Protein AF-A0A1I4U429-F1 (afdb_monomer_lite)

pLDDT: mean 80.63, std 20.76, range [36.84, 97.88]

Sequence (79 aa):
MENASIQQATSHASATGDTNTPEILIQDFLWQYSLTECKTFLWDWLVAALQDKDTNAGSSILFYESLIHFLEAAYQKKE

Radius of gyration: 20.54 Å; chains: 1; bounding box: 37×64×33 Å

Secondary structure (DSSP, 8-state):
---------------------HHHHHHHHHHHS-HHHHHHHHHHHHHHHTT-TTS-HHHHHHHHHHHHHHHHHHHHTT-

Structure (mmCIF, N/CA/C/O backbone):
data_AF-A0A1I4U429-F1
#
_entry.id   AF-A0A1I4U429-F1
#
loop_
_atom_site.group_PDB
_atom_site.id
_atom_site.type_symbol
_atom_site.label_atom_id
_atom_site.label_alt_id
_atom_site.label_comp_id
_atom_site.label_asym_id
_atom_site.label_entity_id
_atom_site.label_seq_id
_atom_site.pdbx_PDB_ins_code
_atom_site.Cartn_x
_atom_site.Cartn_y
_atom_site.Cartn_z
_atom_site.occupancy
_atom_site.B_iso_or_equiv
_atom_site.auth_seq_id
_atom_site.auth_comp_id
_atom_site.auth_asym_id
_atom_site.auth_atom_id
_atom_site.pdbx_PDB_model_num
ATOM 1 N N . MET A 1 1 ? 1.643 -57.721 6.265 1.00 43.06 1 MET A N 1
ATOM 2 C CA . MET A 1 1 ? 1.282 -56.708 5.256 1.00 43.06 1 MET A CA 1
ATOM 3 C C . MET A 1 1 ? -0.079 -56.168 5.693 1.00 43.06 1 MET A C 1
ATOM 5 O O . MET A 1 1 ? -1.083 -56.742 5.309 1.00 43.06 1 MET A O 1
ATOM 9 N N . GLU A 1 2 ? -0.200 -55.301 6.712 1.00 36.84 2 GLU A N 1
ATOM 10 C CA . GLU A 1 2 ? 0.294 -53.896 6.778 1.00 36.84 2 GLU A CA 1
ATOM 11 C C . GLU A 1 2 ? 0.079 -53.212 5.428 1.00 36.84 2 GLU A C 1
ATOM 13 O O . GLU A 1 2 ? 0.588 -53.717 4.436 1.00 36.84 2 GLU A O 1
ATOM 18 N N . ASN A 1 3 ? -0.647 -52.115 5.240 1.00 38.53 3 ASN A N 1
ATOM 19 C CA . ASN A 1 3 ? -1.129 -50.961 6.017 1.00 38.53 3 ASN A CA 1
ATOM 20 C C . ASN A 1 3 ? -2.224 -50.331 5.104 1.00 38.53 3 ASN A C 1
ATOM 22 O O . ASN A 1 3 ? -2.246 -50.637 3.917 1.00 38.53 3 ASN A O 1
ATOM 26 N N . ALA A 1 4 ? -3.130 -49.419 5.429 1.00 42.47 4 ALA A N 1
ATOM 27 C CA . ALA A 1 4 ? -3.606 -48.728 6.612 1.00 42.47 4 ALA A CA 1
ATOM 28 C C . ALA A 1 4 ? -4.907 -48.023 6.157 1.00 42.47 4 ALA A C 1
ATOM 30 O O . ALA A 1 4 ? -5.085 -47.713 4.977 1.00 42.47 4 ALA A O 1
ATOM 31 N N . SER A 1 5 ? -5.805 -47.769 7.101 1.00 50.56 5 SER A N 1
ATOM 32 C CA . SER A 1 5 ? -6.961 -46.886 6.965 1.00 50.56 5 SER A CA 1
ATOM 33 C C . SER A 1 5 ? -6.600 -45.528 6.351 1.00 50.56 5 SER A C 1
ATOM 35 O O . SER A 1 5 ? -5.653 -44.890 6.802 1.00 50.56 5 SER A O 1
ATOM 37 N N . ILE A 1 6 ? -7.423 -45.027 5.427 1.00 53.94 6 ILE A N 1
ATOM 38 C CA . ILE A 1 6 ? -7.537 -43.583 5.178 1.00 53.94 6 ILE A CA 1
ATOM 39 C C . ILE A 1 6 ? -9.003 -43.197 5.372 1.00 53.94 6 ILE A C 1
ATOM 41 O O . ILE A 1 6 ? -9.821 -43.221 4.457 1.00 53.94 6 ILE A O 1
ATOM 45 N N . GLN A 1 7 ? -9.329 -42.878 6.624 1.00 49.75 7 GLN A N 1
ATOM 46 C CA . GLN A 1 7 ? -10.318 -41.854 6.931 1.00 49.75 7 GLN A CA 1
ATOM 47 C C . GLN A 1 7 ? -9.633 -40.500 6.750 1.00 49.75 7 GLN A C 1
ATOM 49 O O . GLN A 1 7 ? -8.634 -40.242 7.411 1.00 49.75 7 GLN A O 1
ATOM 54 N N . GLN A 1 8 ? -10.200 -39.647 5.906 1.00 45.22 8 GLN A N 1
ATOM 55 C CA . GLN A 1 8 ? -10.207 -38.186 6.038 1.00 45.22 8 GLN A CA 1
ATOM 56 C C . GLN A 1 8 ? -11.260 -37.709 5.021 1.00 45.22 8 GLN A C 1
ATOM 58 O O . GLN A 1 8 ? -11.124 -37.952 3.828 1.00 45.22 8 GLN A O 1
ATOM 63 N N . ALA A 1 9 ? -12.464 -37.295 5.436 1.00 40.62 9 ALA A N 1
ATOM 64 C CA . ALA A 1 9 ? -12.741 -35.981 6.028 1.00 40.62 9 ALA A CA 1
ATOM 65 C C . ALA A 1 9 ? -12.029 -34.901 5.189 1.00 40.62 9 ALA A C 1
ATOM 67 O O . ALA A 1 9 ? -10.812 -34.827 5.213 1.00 40.62 9 ALA A O 1
ATOM 68 N N . THR A 1 10 ? -12.703 -34.088 4.385 1.00 45.88 10 THR A N 1
ATOM 69 C CA . THR A 1 10 ? -13.829 -33.254 4.791 1.00 45.88 10 THR A CA 1
ATOM 70 C C . THR A 1 10 ? -14.656 -32.816 3.583 1.00 45.88 10 THR A C 1
ATOM 72 O O . THR A 1 10 ? -14.168 -32.279 2.593 1.00 45.88 10 THR A O 1
ATOM 75 N N . SER A 1 11 ? -15.963 -33.002 3.730 1.00 50.25 11 SER A N 1
ATOM 76 C CA . SER A 1 11 ? -16.967 -32.090 3.202 1.00 50.25 11 SER A CA 1
ATOM 77 C C . SER A 1 11 ? -16.642 -30.662 3.656 1.00 50.25 11 SER A C 1
ATOM 79 O O . SER A 1 11 ? -16.737 -30.380 4.845 1.00 50.25 11 SER A O 1
ATOM 81 N N . HIS A 1 12 ? -16.286 -29.779 2.722 1.00 46.97 12 HIS A N 1
ATOM 82 C CA . HIS A 1 12 ? -16.515 -28.335 2.833 1.00 46.97 12 HIS A CA 1
ATOM 83 C C . HIS A 1 12 ? -16.88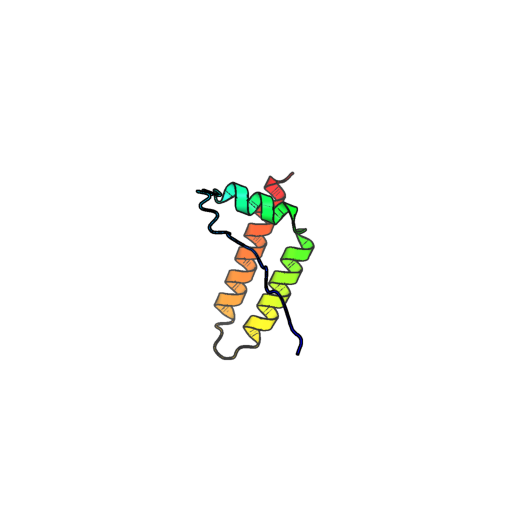5 -27.766 1.460 1.00 46.97 12 HIS A C 1
ATOM 85 O O . HIS A 1 12 ? -16.261 -26.850 0.938 1.00 46.97 12 HIS A O 1
ATOM 91 N N . ALA A 1 13 ? -17.973 -28.282 0.891 1.00 49.03 13 ALA A N 1
ATOM 92 C CA . ALA A 1 13 ? -18.896 -27.367 0.242 1.00 49.03 13 ALA A CA 1
ATOM 93 C C . ALA A 1 13 ? -19.656 -26.658 1.373 1.00 49.03 13 ALA A C 1
ATOM 95 O O . ALA A 1 13 ? -20.704 -27.131 1.806 1.00 49.03 13 ALA A O 1
ATOM 96 N N . SER A 1 14 ? -19.100 -25.565 1.905 1.00 42.81 14 SER A N 1
ATOM 97 C CA . SER A 1 14 ? -19.938 -24.591 2.598 1.00 42.81 14 SER A CA 1
ATOM 98 C C . SER A 1 14 ? -20.442 -23.629 1.539 1.00 42.81 14 SER A C 1
ATOM 100 O O . SER A 1 14 ? -19.773 -22.669 1.170 1.00 42.81 14 SER A O 1
ATOM 102 N N . ALA A 1 15 ? -21.616 -23.938 0.999 1.00 48.25 15 ALA A N 1
ATOM 103 C CA . ALA A 1 15 ? -22.472 -22.913 0.441 1.00 48.25 15 ALA A CA 1
ATOM 104 C C . ALA A 1 15 ? -22.955 -22.046 1.614 1.00 48.25 15 ALA A C 1
ATOM 106 O O . ALA A 1 15 ? -24.000 -22.316 2.199 1.00 48.25 15 ALA A O 1
ATOM 107 N N . THR A 1 16 ? -22.181 -21.031 1.987 1.00 46.78 16 THR A N 1
ATOM 108 C CA . THR A 1 16 ? -22.716 -19.858 2.673 1.00 46.78 16 THR A CA 1
ATOM 109 C C . THR A 1 16 ? -22.802 -18.754 1.637 1.00 46.78 16 THR A C 1
ATOM 111 O O . THR A 1 16 ? -21.830 -18.421 0.962 1.00 46.78 16 THR A O 1
ATOM 114 N N . GLY A 1 17 ? -24.011 -18.235 1.441 1.00 48.66 17 GLY A N 1
ATOM 115 C CA . GLY A 1 17 ? -24.222 -16.978 0.741 1.00 48.66 17 GLY A CA 1
ATOM 116 C C . GLY A 1 17 ? -23.659 -15.842 1.584 1.00 48.66 17 GLY A C 1
ATOM 117 O O . GLY A 1 17 ? -24.422 -15.084 2.170 1.00 48.66 17 GLY A O 1
ATOM 118 N N . ASP A 1 18 ? -22.336 -15.746 1.666 1.00 51.19 18 ASP A N 1
ATOM 119 C CA . ASP A 1 18 ? -21.664 -14.643 2.330 1.00 51.19 18 ASP A CA 1
ATOM 120 C C . ASP A 1 18 ? -21.585 -13.492 1.334 1.00 51.19 18 ASP A C 1
ATOM 122 O O . ASP A 1 18 ? -20.593 -13.267 0.640 1.00 51.19 18 ASP A O 1
ATOM 126 N N . THR A 1 19 ? -22.676 -12.735 1.256 1.00 56.41 19 THR A N 1
ATOM 127 C CA . THR A 1 19 ? -22.614 -11.324 0.877 1.00 56.41 19 THR A CA 1
ATOM 128 C C . THR A 1 19 ? -21.830 -10.579 1.954 1.00 56.41 19 THR A C 1
ATOM 130 O O . THR A 1 19 ? -22.402 -9.800 2.715 1.00 56.41 19 THR A O 1
ATOM 133 N N . ASN A 1 20 ? -20.525 -10.834 2.054 1.00 62.38 20 ASN A N 1
ATOM 134 C CA . ASN A 1 20 ? -19.638 -9.964 2.802 1.00 62.38 20 ASN A CA 1
ATOM 135 C C . ASN A 1 20 ? -19.632 -8.648 2.038 1.00 62.38 20 ASN A C 1
ATOM 137 O O . ASN A 1 20 ? -19.029 -8.532 0.968 1.00 62.38 20 ASN A O 1
ATOM 141 N N . THR A 1 21 ? -20.406 -7.686 2.532 1.00 82.00 21 THR A N 1
ATOM 142 C CA . THR A 1 21 ? -20.426 -6.365 1.927 1.00 82.00 21 THR A CA 1
ATOM 143 C C . THR A 1 21 ? -19.014 -5.779 2.035 1.00 82.00 21 THR A C 1
ATOM 145 O O . THR A 1 21 ? -18.275 -6.130 2.965 1.00 82.00 21 THR A O 1
ATOM 148 N N . PRO A 1 22 ? -18.590 -4.925 1.089 1.00 81.94 22 PRO A N 1
ATOM 149 C CA . PRO A 1 22 ? -17.252 -4.337 1.112 1.00 81.94 22 PRO A CA 1
ATOM 150 C C . PRO A 1 22 ? -16.886 -3.728 2.472 1.00 81.94 22 PRO A C 1
ATOM 152 O O . PRO A 1 22 ? -15.736 -3.798 2.894 1.00 81.94 22 PRO A O 1
ATOM 155 N N . GLU A 1 23 ? -17.871 -3.189 3.190 1.00 84.56 23 GLU A N 1
ATOM 156 C CA . GLU A 1 23 ? -17.713 -2.630 4.529 1.00 84.56 23 GLU A CA 1
ATOM 157 C C . GLU A 1 23 ? -17.259 -3.670 5.561 1.00 84.56 23 GLU A C 1
ATOM 159 O O . GLU A 1 23 ? -16.351 -3.377 6.335 1.00 84.56 23 GLU A O 1
ATOM 164 N N . ILE A 1 24 ? -17.845 -4.873 5.552 1.00 85.94 24 ILE A N 1
ATOM 165 C CA . ILE A 1 24 ? -17.490 -5.956 6.484 1.00 85.94 24 ILE A CA 1
ATOM 166 C C . ILE A 1 24 ? -16.057 -6.419 6.212 1.00 85.94 24 ILE A C 1
ATOM 168 O O . ILE A 1 24 ? -15.252 -6.519 7.133 1.00 85.94 24 ILE A O 1
ATOM 172 N N . LEU A 1 25 ? -15.702 -6.610 4.938 1.00 87.50 25 LEU A N 1
ATOM 173 C CA . LEU A 1 25 ? -14.354 -7.041 4.553 1.00 87.50 25 LEU A CA 1
ATOM 174 C C . LEU A 1 25 ? -13.286 -6.011 4.930 1.00 87.50 25 LEU A C 1
ATOM 176 O O . LEU A 1 25 ? -12.216 -6.377 5.415 1.00 87.50 25 LEU A O 1
ATOM 180 N N . ILE A 1 26 ? -13.572 -4.723 4.719 1.00 86.06 26 ILE A N 1
ATOM 181 C CA . ILE A 1 26 ? -12.667 -3.644 5.123 1.00 86.06 26 ILE A CA 1
ATOM 182 C C . ILE A 1 26 ? -12.531 -3.630 6.646 1.00 86.06 26 ILE A C 1
ATOM 184 O O . ILE A 1 26 ? -11.417 -3.528 7.149 1.00 86.06 26 ILE A O 1
ATOM 188 N N . GLN A 1 27 ? -13.628 -3.764 7.393 1.00 85.31 27 GLN A N 1
ATOM 189 C CA . GLN A 1 27 ? -13.578 -3.772 8.853 1.00 85.31 27 GLN A CA 1
ATOM 190 C C . GLN A 1 27 ? -12.745 -4.940 9.397 1.00 85.31 27 GLN A C 1
ATOM 192 O O . GLN A 1 27 ? -11.889 -4.720 10.257 1.00 85.31 27 GLN A O 1
ATOM 197 N N . ASP A 1 28 ? -12.941 -6.148 8.866 1.00 89.75 28 ASP A N 1
ATOM 198 C CA . ASP A 1 28 ? -12.164 -7.329 9.247 1.00 89.75 28 ASP A CA 1
ATOM 199 C C . ASP A 1 28 ? -10.676 -7.136 8.939 1.00 89.75 28 ASP A C 1
ATOM 201 O O . ASP A 1 28 ? -9.819 -7.410 9.782 1.00 89.75 28 ASP A O 1
ATOM 205 N N . PHE A 1 29 ? -10.359 -6.590 7.762 1.00 87.88 29 PHE A N 1
ATOM 206 C CA . PHE A 1 29 ? -8.987 -6.267 7.378 1.00 87.88 29 PHE A CA 1
ATOM 207 C C . PHE A 1 29 ? -8.336 -5.258 8.342 1.00 87.88 29 PH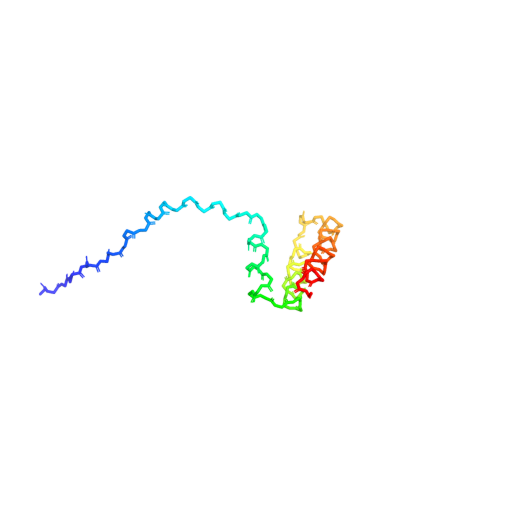E A C 1
ATOM 209 O O . PHE A 1 29 ? -7.224 -5.486 8.819 1.00 87.88 29 PHE A O 1
ATOM 216 N N . LEU A 1 30 ? -9.042 -4.173 8.687 1.00 87.31 30 LEU A N 1
ATOM 217 C CA . LEU A 1 30 ? -8.574 -3.141 9.627 1.00 87.31 30 LEU A CA 1
ATOM 218 C C . LEU A 1 30 ? -8.461 -3.637 11.079 1.00 87.31 30 LEU A C 1
ATOM 220 O O . LEU A 1 30 ? -7.903 -2.936 11.931 1.00 87.31 30 LEU A O 1
ATOM 224 N N . TRP A 1 31 ? -9.050 -4.789 11.408 1.00 87.12 31 TRP A N 1
ATOM 225 C CA . TRP A 1 31 ? -8.907 -5.428 12.717 1.00 87.12 31 TRP A CA 1
ATOM 226 C C . TRP A 1 31 ? -7.704 -6.372 12.776 1.00 87.12 31 TRP A C 1
ATOM 228 O O . TRP A 1 31 ? -7.074 -6.491 13.825 1.00 87.12 31 TRP A O 1
ATOM 238 N N . GLN A 1 32 ? -7.382 -7.028 11.660 1.00 93.25 32 GLN A N 1
ATOM 239 C CA . GLN A 1 32 ? -6.303 -8.016 11.580 1.00 93.25 32 GLN A CA 1
ATOM 240 C C . GLN A 1 32 ? -4.908 -7.396 11.537 1.00 93.25 32 GLN A C 1
ATOM 242 O O . GLN A 1 32 ? -3.962 -8.001 12.036 1.00 93.25 32 GLN A O 1
ATOM 247 N N . TYR A 1 33 ? -4.783 -6.208 10.955 1.00 93.00 33 TYR A N 1
ATOM 248 C CA . TYR A 1 33 ? -3.505 -5.528 10.780 1.00 93.00 33 TYR A CA 1
ATOM 249 C C . TYR A 1 33 ? -3.544 -4.151 11.437 1.00 93.00 33 TYR A C 1
ATOM 251 O O . TYR A 1 33 ? -4.606 -3.557 11.612 1.00 93.00 33 TYR A O 1
ATOM 259 N N . SER A 1 34 ? -2.382 -3.630 11.818 1.00 93.75 34 SER A N 1
ATOM 260 C CA . SER A 1 34 ? -2.209 -2.217 12.147 1.00 93.75 34 SER A CA 1
ATOM 261 C C . SER A 1 34 ? -1.905 -1.399 10.892 1.00 93.75 34 SER A C 1
ATOM 263 O O . SER A 1 34 ? -1.359 -1.907 9.910 1.00 93.75 34 SER A O 1
ATOM 265 N N . LEU A 1 35 ? -2.177 -0.090 10.937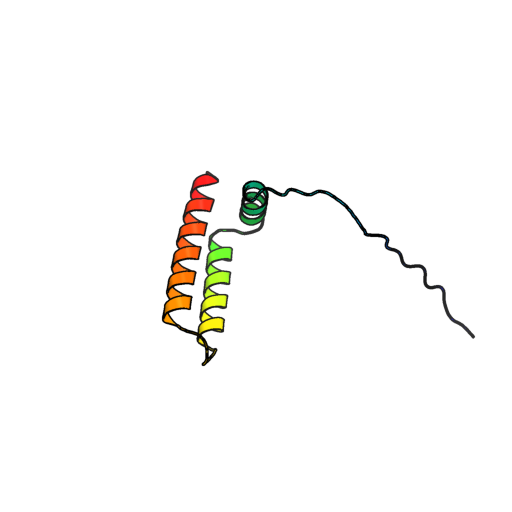 1.00 92.19 35 LEU A N 1
ATOM 266 C CA . LEU A 1 35 ? -1.827 0.818 9.840 1.00 92.19 35 LEU A CA 1
ATOM 267 C C . LEU A 1 35 ? -0.330 0.739 9.493 1.00 92.19 35 LEU A C 1
ATOM 269 O O . LEU A 1 35 ? 0.035 0.758 8.320 1.00 92.19 35 LEU A O 1
ATOM 273 N N . THR A 1 36 ? 0.537 0.615 10.500 1.00 95.38 36 THR A N 1
ATOM 274 C CA . THR A 1 36 ? 1.989 0.485 10.312 1.00 95.38 36 THR A CA 1
ATOM 275 C C . THR A 1 36 ? 2.365 -0.803 9.577 1.00 95.38 36 THR A C 1
ATOM 277 O O . THR A 1 36 ? 3.194 -0.762 8.666 1.00 95.38 36 THR A O 1
ATOM 280 N N . GLU A 1 37 ? 1.746 -1.935 9.921 1.00 96.06 37 GLU A N 1
ATOM 281 C CA . GLU A 1 37 ? 1.967 -3.209 9.220 1.00 96.06 37 GLU A CA 1
ATOM 282 C C . GLU A 1 37 ? 1.493 -3.129 7.770 1.00 96.06 37 GLU A C 1
ATOM 284 O O . GLU A 1 37 ? 2.251 -3.474 6.866 1.00 96.06 37 GLU A O 1
ATOM 289 N N . CYS A 1 38 ? 0.302 -2.574 7.519 1.00 95.56 38 CYS A N 1
ATOM 290 C CA . CYS A 1 38 ? -0.194 -2.375 6.157 1.00 95.56 38 CYS A CA 1
ATOM 291 C C . CYS A 1 38 ? 0.769 -1.524 5.313 1.00 95.56 38 CYS A C 1
ATOM 293 O O . CYS A 1 38 ? 1.070 -1.880 4.175 1.00 95.56 38 CYS A O 1
ATOM 295 N N . LYS A 1 39 ? 1.282 -0.419 5.872 1.00 95.94 39 LYS A N 1
ATOM 296 C CA . LYS A 1 39 ? 2.266 0.442 5.194 1.00 95.94 39 LYS A CA 1
ATOM 297 C C . LYS A 1 39 ? 3.563 -0.305 4.888 1.00 95.94 39 LYS A C 1
ATOM 299 O O . LYS A 1 39 ? 4.109 -0.145 3.801 1.00 95.94 39 LYS A O 1
ATOM 304 N N . THR A 1 40 ? 4.023 -1.139 5.818 1.00 97.31 40 THR A N 1
ATOM 305 C CA . THR A 1 40 ? 5.222 -1.968 5.635 1.00 97.31 40 THR A CA 1
ATOM 306 C C . THR A 1 40 ? 5.021 -2.969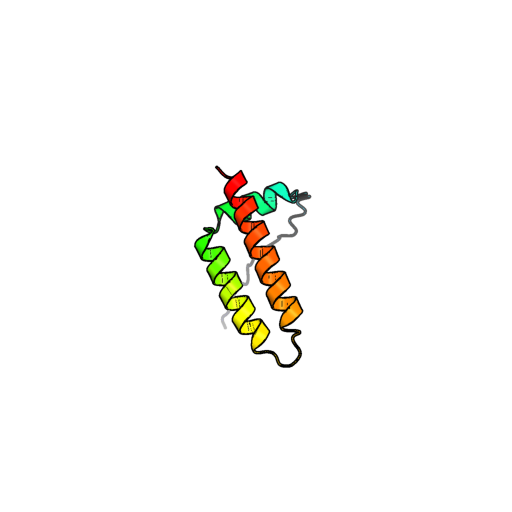 4.497 1.00 97.31 40 THR A C 1
ATOM 308 O O . THR A 1 40 ? 5.831 -3.017 3.578 1.00 97.31 40 THR A O 1
ATOM 311 N N . PHE A 1 41 ? 3.896 -3.689 4.477 1.00 96.50 41 PHE A N 1
ATOM 312 C CA . PHE A 1 41 ? 3.598 -4.650 3.410 1.00 96.50 41 PHE A CA 1
ATOM 313 C C . PHE A 1 41 ? 3.455 -3.989 2.036 1.00 96.50 41 PHE A C 1
ATOM 315 O O . PHE A 1 41 ? 3.931 -4.531 1.040 1.00 96.50 41 PHE A O 1
ATOM 322 N N . LEU A 1 42 ? 2.829 -2.810 1.967 1.00 96.81 42 LEU A N 1
ATOM 323 C CA . LEU A 1 42 ? 2.725 -2.055 0.717 1.00 96.81 42 LEU A CA 1
ATOM 324 C C . LEU A 1 42 ? 4.082 -1.556 0.225 1.00 96.81 42 LEU A C 1
ATOM 326 O O . LEU A 1 42 ? 4.324 -1.543 -0.981 1.00 96.81 42 LEU A O 1
ATOM 330 N N . TRP A 1 43 ? 4.962 -1.156 1.141 1.00 97.75 43 TRP A N 1
ATOM 331 C CA . TRP A 1 43 ? 6.324 -0.769 0.799 1.00 97.75 43 TRP A CA 1
ATOM 332 C C . TRP A 1 43 ? 7.115 -1.953 0.238 1.00 97.75 43 TRP A C 1
ATOM 334 O O . TRP A 1 43 ? 7.704 -1.839 -0.836 1.00 97.75 43 TRP A O 1
ATOM 344 N N . ASP A 1 44 ? 7.064 -3.105 0.909 1.00 97.88 44 ASP A N 1
ATOM 345 C CA . ASP A 1 44 ? 7.734 -4.326 0.454 1.00 97.88 44 ASP A CA 1
ATOM 346 C C . ASP A 1 44 ? 7.215 -4.770 -0.922 1.00 97.88 44 ASP A C 1
ATOM 348 O O . ASP A 1 44 ? 8.000 -5.122 -1.807 1.00 97.88 44 ASP A O 1
ATOM 352 N N . TRP A 1 45 ? 5.898 -4.680 -1.138 1.00 97.12 45 TRP A N 1
ATOM 353 C CA . TRP A 1 45 ? 5.284 -4.929 -2.441 1.00 97.12 45 TRP A CA 1
ATOM 354 C C . TRP A 1 45 ? 5.798 -3.965 -3.514 1.00 97.12 45 TRP A C 1
ATOM 356 O O . TRP A 1 45 ? 6.176 -4.417 -4.594 1.00 97.12 45 TRP A O 1
ATOM 366 N N . LEU A 1 46 ? 5.848 -2.659 -3.232 1.00 97.81 46 LEU A N 1
ATOM 367 C CA . LEU A 1 46 ? 6.329 -1.670 -4.197 1.00 97.81 46 LEU A CA 1
ATOM 368 C C . LEU A 1 46 ? 7.792 -1.935 -4.564 1.00 97.81 46 LEU A C 1
ATOM 370 O O . LEU A 1 46 ? 8.137 -1.934 -5.744 1.00 97.81 46 LEU A O 1
ATOM 374 N N . VAL A 1 47 ? 8.644 -2.201 -3.570 1.00 97.56 47 VAL A N 1
ATOM 375 C CA . VAL A 1 47 ? 10.058 -2.530 -3.797 1.00 97.56 47 VAL A CA 1
ATOM 376 C C . VAL A 1 47 ? 10.187 -3.762 -4.690 1.00 97.56 47 VAL A C 1
ATOM 378 O O . VAL A 1 47 ? 10.975 -3.734 -5.632 1.00 97.56 47 VAL A O 1
ATOM 381 N N . ALA A 1 48 ? 9.402 -4.813 -4.442 1.00 96.50 48 ALA A N 1
ATOM 382 C CA . ALA A 1 48 ? 9.401 -6.012 -5.275 1.00 96.50 48 ALA A CA 1
ATOM 383 C C . ALA A 1 48 ? 8.888 -5.732 -6.699 1.00 96.50 48 ALA A C 1
ATOM 385 O O . ALA A 1 48 ? 9.505 -6.166 -7.669 1.00 96.50 48 ALA A O 1
ATOM 386 N N . ALA A 1 49 ? 7.804 -4.966 -6.842 1.00 95.44 49 ALA A N 1
ATOM 387 C CA . ALA A 1 49 ? 7.234 -4.610 -8.141 1.00 95.44 49 ALA A CA 1
ATOM 388 C C . ALA A 1 49 ? 8.225 -3.810 -9.002 1.00 95.44 49 ALA A C 1
ATOM 390 O O . ALA A 1 49 ? 8.346 -4.051 -10.200 1.00 95.44 49 ALA A O 1
ATOM 391 N N . LEU A 1 50 ? 8.983 -2.894 -8.393 1.00 96.38 50 LEU A N 1
ATOM 392 C CA . LEU A 1 50 ? 9.980 -2.076 -9.090 1.00 96.38 50 LEU A CA 1
ATOM 393 C C . LEU A 1 50 ? 11.249 -2.845 -9.495 1.00 96.38 50 LEU A C 1
ATOM 395 O O . LEU A 1 50 ? 12.061 -2.309 -10.250 1.00 96.38 50 LEU A O 1
ATOM 399 N N . GLN A 1 51 ? 11.442 -4.078 -9.017 1.00 96.12 51 GLN A N 1
ATOM 400 C CA . GLN A 1 51 ? 12.528 -4.946 -9.489 1.00 96.12 51 GLN A CA 1
ATOM 401 C C . GLN A 1 51 ? 12.206 -5.616 -10.830 1.00 96.12 51 GLN A C 1
ATOM 403 O O . GLN A 1 51 ? 13.123 -6.076 -11.516 1.00 96.12 51 GLN A O 1
ATOM 408 N N . ASP A 1 52 ? 10.930 -5.667 -11.216 1.00 94.06 52 ASP A N 1
ATOM 409 C CA . ASP A 1 52 ? 10.511 -6.207 -12.502 1.00 94.06 52 ASP A CA 1
ATOM 410 C C . ASP A 1 52 ? 10.752 -5.182 -13.622 1.00 94.06 52 ASP A C 1
ATOM 412 O O . ASP A 1 52 ? 10.314 -4.032 -13.560 1.00 94.06 52 ASP A O 1
ATOM 416 N N . LYS A 1 53 ? 11.455 -5.618 -14.671 1.00 90.50 53 LYS A N 1
ATOM 417 C CA . LYS A 1 53 ? 11.827 -4.783 -15.821 1.00 90.50 53 LYS A CA 1
ATOM 418 C C . LYS A 1 53 ? 10.632 -4.403 -16.689 1.00 90.50 53 LYS A C 1
ATOM 420 O O . LYS A 1 53 ? 10.714 -3.399 -17.394 1.00 90.50 53 LYS A O 1
ATOM 425 N N . ASP A 1 54 ? 9.558 -5.184 -16.631 1.00 94.31 54 ASP A N 1
ATOM 426 C CA . ASP A 1 54 ? 8.345 -4.953 -17.415 1.00 94.31 54 ASP A CA 1
ATOM 427 C C . ASP A 1 54 ? 7.323 -4.085 -16.657 1.00 94.31 54 ASP A C 1
ATOM 429 O O . ASP A 1 54 ? 6.307 -3.665 -17.218 1.00 94.31 54 ASP A O 1
ATOM 433 N N . THR A 1 55 ? 7.597 -3.755 -15.389 1.00 93.88 55 THR A N 1
ATOM 434 C CA . THR A 1 55 ? 6.716 -2.918 -14.574 1.00 93.88 55 THR A CA 1
ATOM 435 C C . THR A 1 55 ? 6.814 -1.446 -14.964 1.00 93.88 55 THR A C 1
ATOM 437 O O . THR A 1 55 ? 7.887 -0.841 -15.016 1.00 93.88 55 THR A O 1
ATOM 440 N N . ASN A 1 56 ? 5.655 -0.809 -15.143 1.00 95.94 56 ASN A N 1
ATOM 441 C CA . ASN A 1 56 ? 5.580 0.643 -15.233 1.00 95.94 56 ASN A CA 1
ATOM 442 C C . ASN A 1 56 ? 5.763 1.263 -13.841 1.00 95.94 56 ASN A C 1
ATOM 444 O O . ASN A 1 56 ? 4.815 1.357 -13.060 1.00 95.94 56 ASN A O 1
ATOM 448 N N . ALA A 1 57 ? 6.982 1.724 -13.554 1.00 94.94 57 ALA A N 1
ATOM 449 C CA . ALA A 1 57 ? 7.328 2.315 -12.265 1.00 94.94 57 ALA A CA 1
ATOM 450 C C . ALA A 1 57 ? 6.405 3.478 -11.862 1.00 94.94 57 ALA A C 1
ATOM 452 O O . ALA A 1 57 ? 5.993 3.562 -10.708 1.00 94.94 57 ALA A O 1
ATOM 453 N N . GLY A 1 58 ? 6.037 4.346 -12.811 1.00 96.81 58 GLY A N 1
ATOM 454 C CA . GLY A 1 58 ? 5.168 5.491 -12.538 1.00 96.81 58 GLY A CA 1
ATOM 455 C C . GLY A 1 58 ? 3.777 5.064 -12.071 1.00 96.81 58 GLY A C 1
ATOM 456 O O . GLY A 1 58 ? 3.292 5.547 -11.051 1.00 96.81 58 GLY A O 1
ATOM 457 N N . SER A 1 59 ? 3.151 4.117 -12.775 1.00 96.38 59 SER A N 1
ATOM 458 C CA . SER A 1 59 ? 1.837 3.589 -12.393 1.00 96.38 59 SER A CA 1
ATOM 459 C C . SER A 1 59 ? 1.871 2.846 -11.056 1.00 96.38 59 SER A C 1
ATOM 461 O O . SER A 1 59 ? 0.954 3.017 -10.257 1.00 96.38 59 SER A O 1
ATOM 463 N N . SER A 1 60 ? 2.926 2.075 -10.782 1.00 97.19 60 SER A N 1
ATOM 464 C CA . SER A 1 60 ? 3.076 1.357 -9.508 1.00 97.19 60 SER A CA 1
ATOM 465 C C . SER A 1 60 ? 3.236 2.304 -8.319 1.00 97.19 60 SER A C 1
ATOM 467 O O . SER A 1 60 ? 2.615 2.083 -7.282 1.00 97.19 60 SER A O 1
ATOM 469 N N . ILE A 1 61 ? 4.009 3.385 -8.478 1.00 97.69 61 ILE A N 1
ATOM 470 C CA . ILE A 1 61 ? 4.169 4.418 -7.443 1.00 97.69 61 ILE A CA 1
ATOM 471 C C . ILE A 1 61 ? 2.838 5.137 -7.192 1.00 97.69 61 ILE A C 1
ATOM 473 O O . ILE A 1 61 ? 2.411 5.235 -6.045 1.00 97.69 61 ILE A O 1
ATOM 477 N N . LEU A 1 62 ? 2.140 5.571 -8.248 1.00 97.81 62 LEU A N 1
ATOM 478 C CA . LEU A 1 62 ? 0.837 6.238 -8.109 1.00 97.81 62 LEU A CA 1
ATOM 479 C C . LEU A 1 62 ? -0.202 5.341 -7.424 1.00 97.81 62 LEU A C 1
ATOM 481 O O . LEU A 1 62 ? -1.005 5.806 -6.610 1.00 97.81 62 LEU A O 1
ATOM 485 N N . PHE A 1 63 ? -0.193 4.048 -7.747 1.00 97.38 63 PHE A N 1
ATOM 486 C CA . PHE A 1 63 ? -1.081 3.082 -7.115 1.00 97.38 63 PHE A CA 1
ATOM 487 C C . PHE A 1 63 ? -0.733 2.873 -5.637 1.00 97.38 63 PHE A C 1
ATOM 489 O O . PHE A 1 63 ? -1.633 2.897 -4.799 1.00 97.38 63 PHE A O 1
ATOM 496 N N . TYR A 1 64 ? 0.556 2.751 -5.303 1.00 97.81 64 TYR A N 1
ATOM 497 C CA . TYR A 1 64 ? 1.028 2.698 -3.918 1.00 97.81 64 TYR A CA 1
ATOM 498 C C . TYR A 1 64 ? 0.557 3.915 -3.109 1.00 97.81 64 TYR A C 1
ATOM 500 O O . TYR A 1 64 ? -0.062 3.745 -2.061 1.00 97.81 64 TYR A O 1
ATOM 508 N N . GLU A 1 65 ? 0.773 5.135 -3.607 1.00 97.69 65 GLU A N 1
ATOM 509 C CA . GLU A 1 65 ? 0.348 6.369 -2.926 1.00 97.69 65 GLU A CA 1
ATOM 510 C C . GLU A 1 65 ? -1.170 6.401 -2.708 1.00 97.69 65 GLU A C 1
ATOM 512 O O . GLU A 1 65 ? -1.649 6.728 -1.620 1.00 97.69 65 GLU A O 1
ATOM 517 N N . SER A 1 66 ? -1.935 5.991 -3.724 1.00 97.75 66 SER A N 1
ATOM 518 C CA . SER A 1 66 ? -3.397 5.914 -3.639 1.00 97.75 66 SER A CA 1
ATOM 519 C C . SER A 1 66 ? -3.860 4.912 -2.576 1.00 97.75 66 SER A C 1
ATOM 521 O O . SER A 1 66 ? -4.793 5.202 -1.825 1.00 97.75 66 SER A O 1
ATOM 523 N N . LEU A 1 67 ? -3.198 3.754 -2.471 1.00 96.25 67 LEU A N 1
ATOM 524 C CA . LEU A 1 67 ? -3.492 2.752 -1.444 1.00 96.25 67 LEU A CA 1
ATOM 525 C C . LEU A 1 67 ? -3.140 3.242 -0.038 1.00 96.25 67 LEU A C 1
ATOM 527 O O . LEU A 1 67 ? -3.902 2.988 0.893 1.00 96.25 67 LEU A O 1
ATOM 531 N N . ILE A 1 68 ? -2.033 3.971 0.124 1.00 96.38 68 ILE A N 1
ATOM 532 C CA . ILE A 1 68 ? -1.659 4.568 1.412 1.00 96.38 68 ILE A CA 1
ATOM 533 C C . ILE A 1 68 ? -2.736 5.553 1.874 1.00 96.38 68 ILE A C 1
ATOM 535 O O . ILE A 1 68 ? -3.228 5.419 2.994 1.00 96.38 68 ILE A O 1
ATOM 539 N N . HIS A 1 69 ? -3.166 6.477 1.009 1.00 96.06 69 HIS A N 1
ATOM 540 C CA . HIS A 1 69 ? -4.230 7.429 1.347 1.00 96.06 69 HIS A CA 1
ATOM 541 C C . HIS A 1 69 ? -5.562 6.733 1.656 1.00 96.06 69 HIS A C 1
ATOM 543 O O . HIS A 1 69 ? -6.258 7.116 2.596 1.00 96.06 69 HIS A O 1
ATOM 549 N N . PHE A 1 70 ? -5.914 5.695 0.890 1.00 94.00 70 PHE A N 1
ATOM 550 C CA . PHE A 1 70 ? -7.111 4.897 1.152 1.00 94.00 70 PHE A CA 1
ATOM 551 C C . PHE A 1 70 ? -7.060 4.242 2.537 1.00 94.00 70 PHE A C 1
ATOM 553 O O . PHE A 1 70 ? -8.027 4.333 3.295 1.00 94.00 70 PHE A O 1
ATOM 560 N N . LEU A 1 71 ? -5.931 3.621 2.890 1.00 93.81 71 LEU A N 1
ATOM 561 C CA . LEU A 1 71 ? -5.751 2.999 4.198 1.00 93.81 71 LEU A CA 1
ATOM 562 C C . LEU A 1 71 ? -5.825 4.034 5.319 1.00 93.81 71 LEU A C 1
ATOM 564 O O . LEU A 1 71 ? -6.562 3.832 6.276 1.00 93.81 71 LEU A O 1
ATOM 568 N N . GLU A 1 72 ? -5.117 5.156 5.204 1.00 93.38 72 GLU A N 1
ATOM 569 C CA . GLU A 1 7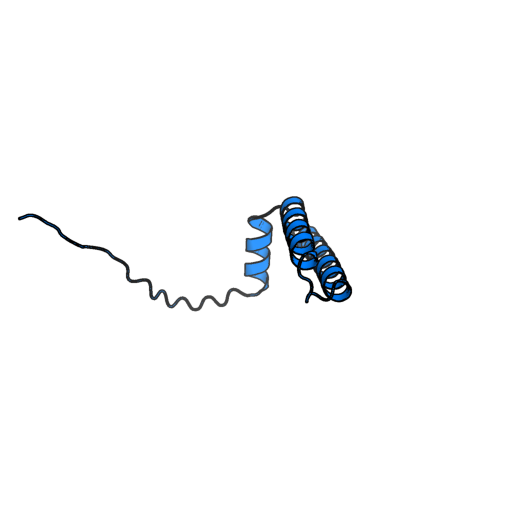2 ? -5.154 6.217 6.218 1.00 93.38 72 GLU A CA 1
ATOM 570 C C . GLU A 1 72 ? -6.580 6.724 6.467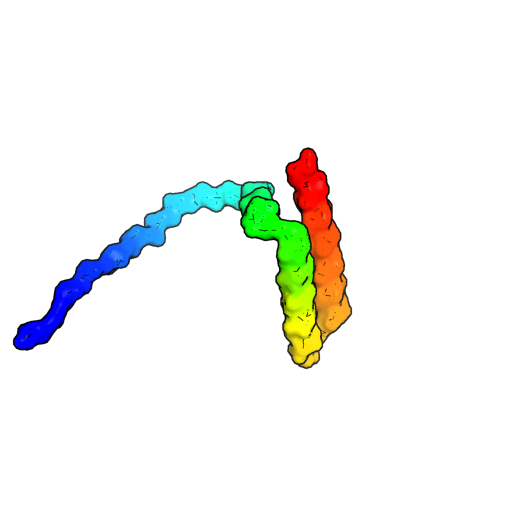 1.00 93.38 72 GLU A C 1
ATOM 572 O O . GLU A 1 72 ? -7.003 6.814 7.620 1.00 93.38 72 GLU A O 1
ATOM 577 N N . ALA A 1 73 ? -7.353 6.961 5.404 1.00 92.31 73 ALA A N 1
ATOM 578 C CA . ALA A 1 73 ? -8.757 7.352 5.517 1.00 92.31 73 ALA A CA 1
ATOM 579 C C . ALA A 1 73 ? -9.620 6.256 6.172 1.00 92.31 73 ALA A C 1
ATOM 581 O O . ALA A 1 73 ? -10.493 6.550 6.991 1.00 92.31 73 ALA A O 1
ATOM 582 N N . ALA A 1 74 ? -9.371 4.987 5.842 1.00 90.00 74 ALA A N 1
ATOM 583 C CA . ALA A 1 74 ? -10.091 3.858 6.420 1.00 90.00 74 ALA A CA 1
ATOM 584 C C . ALA A 1 74 ? -9.826 3.714 7.932 1.00 90.00 74 ALA A C 1
ATOM 586 O O . ALA A 1 74 ? -10.760 3.459 8.691 1.00 90.00 74 ALA A O 1
ATOM 587 N N . TYR A 1 75 ? -8.588 3.945 8.386 1.00 89.25 75 TYR A N 1
ATOM 588 C CA . TYR A 1 75 ? -8.240 3.927 9.812 1.00 89.25 75 TYR A CA 1
ATOM 589 C C . TYR A 1 75 ? -8.759 5.149 10.575 1.00 89.25 75 TYR A C 1
ATOM 591 O O . TYR A 1 75 ? -9.166 4.992 11.720 1.00 89.25 75 TYR A O 1
ATOM 599 N N . GLN A 1 76 ? -8.829 6.332 9.957 1.00 85.81 76 GLN A N 1
ATOM 600 C CA . GLN A 1 76 ? -9.469 7.500 10.583 1.00 85.81 76 GLN A CA 1
ATOM 601 C C . GLN A 1 76 ? -10.962 7.271 10.862 1.00 85.81 76 GLN A C 1
ATOM 603 O O . GLN A 1 76 ? -11.497 7.821 11.813 1.00 85.81 76 GLN A O 1
ATOM 608 N N . LYS A 1 77 ? -11.641 6.442 10.057 1.00 72.12 77 LYS A N 1
ATOM 609 C CA . LYS A 1 77 ? -13.053 6.073 10.263 1.00 72.12 77 LYS A CA 1
ATOM 610 C C . LYS A 1 77 ? -13.254 5.021 11.371 1.00 72.12 77 LYS A C 1
ATOM 612 O O . LYS A 1 77 ? -14.392 4.740 11.739 1.00 72.12 77 LYS A O 1
ATOM 617 N N . LYS A 1 78 ? -12.177 4.386 11.848 1.00 62.66 78 LYS A N 1
ATOM 618 C CA . LYS A 1 78 ? -12.215 3.376 12.919 1.00 62.66 78 LYS A CA 1
ATOM 619 C C . LYS A 1 78 ? -12.281 4.012 14.316 1.00 62.66 78 LYS A C 1
ATOM 621 O O . LYS A 1 78 ? -12.741 3.340 15.238 1.00 62.66 78 LYS A O 1
ATOM 626 N N . GLU A 1 79 ? -11.795 5.246 14.462 1.00 54.00 79 GLU A N 1
ATOM 627 C CA . GLU A 1 79 ? -11.830 6.051 15.698 1.00 54.00 79 GLU A CA 1
ATOM 628 C C . GLU A 1 79 ? -13.188 6.740 15.901 1.00 54.00 79 GLU A C 1
ATOM 630 O O . GLU A 1 79 ? -13.623 6.815 17.074 1.00 54.00 79 GLU A O 1
#

Foldseek 3Di:
DDDDDDDDDDDPPPPDPPPCDPVNVLVVVCVVDPLVVVLVVLVVVLVVQVVDPPHDNVVSVVVSVVVNVVSVVSVVVVD